Protein AF-A0AAE1XCH8-F1 (afdb_monomer_lite)

Foldseek 3Di:
DPPPDLVVLVVVLVVVCVVVVDDFVRSLVVSLVVDDPVSVVVVVPDDPDPPVGNVSVSVVVVVVSVVVVVLVVLLVQLLVQAQDVVRQLVVSVVVNVVSVVVNPPDAQQSSQVSSLVRDPPPVLNVVCVVPPDRGNVVSVVSSVVVSVVVVD

Radius of gyration: 22.62 Å; chains: 1; bounding box: 48×28×63 Å

Secondary structure (DSSP, 8-state):
---S-HHHHHHHHHHHHHHTT--HHHHHHHHHHTS-HHHHHHHTTS-------HHHHHHHHHHHHHHHHHHHHHHHHHHT--PPTT--HHHHHHHHHHHHHH-TTS-HHHHHHHHHHT---HHHHHHHHHS---SHHHHHHHHHHHHHHHT-

InterPro domains:
  IPR005162 Retrotransposon-derived protein PEG10, N-terminal capsid-like domain [PF03732] (30-120)

Sequence (152 aa):
MVSSDPQKHLSHFENAALLHRYTDGIKCRVFITTFARATQQWFNQLPPVVIESFQEFCSLFLHQFASTRKHEKIELSLFSIRQKEGEPLKEYLQSFNTAALEVPLATQEVKVSIFAQGLLDEDFFKSLAKKPATKFDALLARAAKYINKEGK

Structure (mmCIF, N/CA/C/O backbone):
data_AF-A0AAE1XCH8-F1
#
_entry.id   AF-A0AAE1XCH8-F1
#
loop_
_atom_si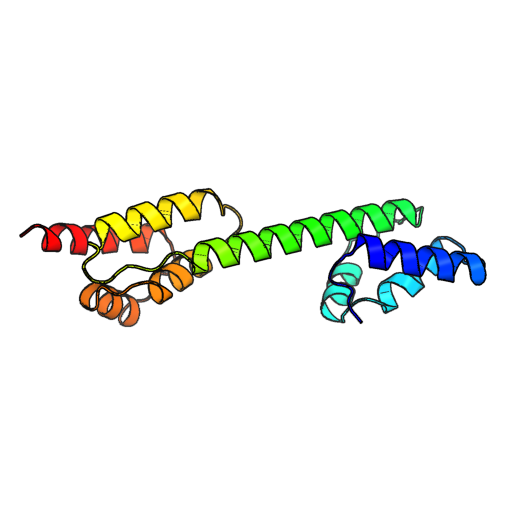te.group_PDB
_atom_site.id
_atom_site.type_symbol
_atom_site.label_atom_id
_atom_site.label_alt_id
_atom_site.label_comp_id
_atom_site.label_asym_id
_atom_site.label_entity_id
_atom_site.label_seq_id
_atom_site.pdbx_PDB_ins_code
_atom_site.Cartn_x
_atom_site.Cartn_y
_atom_site.Cartn_z
_atom_site.occupancy
_atom_site.B_iso_or_equiv
_atom_site.auth_seq_id
_atom_site.auth_comp_id
_atom_site.auth_asym_id
_atom_site.auth_atom_id
_atom_site.pdbx_PDB_model_num
ATOM 1 N N . MET A 1 1 ? 7.308 -16.639 -17.690 1.00 34.12 1 MET A N 1
ATOM 2 C CA . MET A 1 1 ? 8.207 -16.459 -16.532 1.00 34.12 1 MET A CA 1
ATOM 3 C C . MET A 1 1 ? 8.361 -14.968 -16.301 1.00 34.12 1 MET A C 1
ATOM 5 O O . MET A 1 1 ? 9.038 -14.323 -17.082 1.00 34.12 1 MET A O 1
ATOM 9 N N . VAL A 1 2 ? 7.689 -14.403 -15.300 1.00 43.69 2 VAL A N 1
ATOM 10 C CA . VAL A 1 2 ? 8.038 -13.064 -14.809 1.00 43.69 2 VAL A CA 1
ATOM 11 C C . VAL A 1 2 ? 9.016 -13.323 -13.677 1.00 43.69 2 VAL A C 1
ATOM 13 O O . VAL A 1 2 ? 8.614 -13.803 -12.621 1.00 43.69 2 VAL A O 1
ATOM 16 N N . SER A 1 3 ? 10.311 -13.140 -13.930 1.00 47.56 3 SER A N 1
ATOM 17 C CA . SER A 1 3 ? 11.303 -13.202 -12.858 1.00 47.56 3 SER A CA 1
ATOM 18 C C . SER A 1 3 ? 10.914 -12.159 -11.814 1.00 47.56 3 SER A C 1
ATOM 20 O O . SER A 1 3 ? 10.769 -10.982 -12.136 1.00 47.56 3 SER A O 1
ATOM 22 N N . SER A 1 4 ? 10.766 -12.576 -10.558 1.00 63.19 4 SER A N 1
ATOM 23 C CA . SER A 1 4 ? 10.535 -11.703 -9.401 1.00 63.19 4 SER A CA 1
ATOM 24 C C . SER A 1 4 ? 11.707 -10.743 -9.124 1.00 63.19 4 SER A C 1
ATOM 26 O O . SER A 1 4 ? 11.740 -10.101 -8.077 1.00 63.19 4 SER A O 1
ATOM 28 N N . ASP A 1 5 ? 12.664 -10.643 -10.035 1.00 77.12 5 ASP A N 1
ATOM 29 C CA . ASP A 1 5 ? 13.789 -9.732 -10.004 1.00 77.12 5 ASP A CA 1
ATOM 30 C C . ASP A 1 5 ? 13.910 -9.077 -11.396 1.00 77.12 5 ASP A C 1
ATOM 32 O O . ASP A 1 5 ? 14.232 -9.774 -12.372 1.00 77.12 5 ASP A O 1
ATOM 36 N N . PRO A 1 6 ? 13.610 -7.769 -11.506 1.00 79.06 6 PRO A N 1
ATOM 37 C CA . PRO A 1 6 ? 13.628 -7.040 -12.769 1.00 79.06 6 PRO A CA 1
ATOM 38 C C . PRO A 1 6 ? 15.054 -6.890 -13.315 1.00 79.06 6 PRO A C 1
ATOM 40 O O . PRO A 1 6 ? 15.228 -6.819 -14.530 1.00 79.06 6 PRO A O 1
ATOM 43 N N . GLN A 1 7 ? 16.072 -6.931 -12.447 1.00 82.31 7 GLN A N 1
ATOM 44 C CA . GLN A 1 7 ? 17.474 -6.864 -12.841 1.00 82.31 7 GLN A CA 1
ATOM 45 C C . GLN A 1 7 ? 17.898 -8.167 -13.517 1.00 82.31 7 GLN A C 1
ATOM 47 O O . GLN A 1 7 ? 18.485 -8.147 -14.594 1.00 82.31 7 GLN A O 1
ATOM 52 N N . LYS A 1 8 ? 17.515 -9.317 -12.945 1.00 83.81 8 LYS A N 1
ATOM 53 C CA . LYS A 1 8 ? 17.753 -10.625 -13.581 1.00 83.81 8 LYS A CA 1
ATOM 54 C C . LYS A 1 8 ? 17.021 -10.763 -14.909 1.00 83.81 8 LYS A C 1
ATOM 56 O O . LYS A 1 8 ? 17.558 -11.387 -15.822 1.00 83.81 8 LYS A O 1
ATOM 61 N N . HIS A 1 9 ? 15.806 -10.222 -15.015 1.00 84.31 9 HIS A N 1
ATOM 62 C CA . HIS A 1 9 ? 15.054 -10.216 -16.273 1.00 84.31 9 HIS A CA 1
ATOM 63 C C . HIS A 1 9 ? 15.786 -9.407 -17.347 1.00 84.31 9 HIS A C 1
ATOM 65 O O . HIS A 1 9 ? 15.983 -9.894 -18.459 1.00 84.31 9 HIS A O 1
ATOM 71 N N . LEU A 1 10 ? 16.261 -8.214 -16.979 1.00 87.38 10 LEU A N 1
ATOM 72 C CA . LEU A 1 10 ? 17.044 -7.360 -17.862 1.00 87.38 10 LEU A CA 1
ATOM 73 C C . LEU A 1 10 ? 18.339 -8.044 -18.320 1.00 87.38 10 LEU A C 1
ATOM 75 O O . LEU A 1 10 ? 18.571 -8.148 -19.521 1.00 87.38 10 LEU A O 1
ATOM 79 N N . SER A 1 11 ? 19.128 -8.602 -17.399 1.00 87.12 11 SER A N 1
ATOM 80 C CA . SER A 1 11 ? 20.390 -9.270 -17.746 1.00 87.12 11 SER A CA 1
ATOM 81 C C . SER A 1 11 ? 20.197 -10.481 -18.667 1.00 87.12 11 SER A C 1
ATOM 83 O O . SER A 1 11 ? 20.994 -10.701 -19.577 1.00 87.12 11 SER A O 1
ATOM 85 N N . HIS A 1 12 ? 19.130 -11.269 -18.479 1.00 87.00 12 HIS A N 1
ATOM 86 C CA . HIS A 1 12 ? 18.823 -12.372 -19.399 1.00 87.00 12 HIS A CA 1
ATOM 87 C C . HIS A 1 12 ? 18.486 -11.866 -20.799 1.00 87.00 12 HIS A C 1
ATOM 89 O O . HIS A 1 12 ? 18.942 -12.436 -21.793 1.00 87.00 12 HIS A O 1
ATOM 95 N N . PHE A 1 13 ? 17.697 -10.798 -20.882 1.00 89.50 13 PHE A N 1
ATOM 96 C CA . PHE A 1 13 ? 17.338 -10.221 -22.163 1.00 89.50 13 PHE A CA 1
ATOM 97 C C . PHE A 1 13 ? 18.536 -9.598 -22.881 1.00 89.50 13 PHE A C 1
ATOM 99 O O . PHE A 1 13 ? 18.672 -9.788 -24.085 1.00 89.50 13 PHE A O 1
ATOM 106 N N . GLU A 1 14 ? 19.420 -8.896 -22.170 1.00 89.25 14 GLU A N 1
ATOM 107 C CA . GLU A 1 14 ? 20.618 -8.286 -22.756 1.00 89.25 14 GLU A CA 1
ATOM 108 C C . GLU A 1 14 ? 21.531 -9.329 -23.408 1.00 89.25 14 GLU A C 1
ATOM 110 O O . GLU A 1 14 ? 21.987 -9.124 -24.534 1.00 89.25 14 GLU A O 1
ATOM 115 N N . ASN A 1 15 ? 21.712 -10.487 -22.767 1.00 88.12 15 ASN A N 1
ATOM 116 C CA . ASN A 1 15 ? 22.469 -11.601 -23.339 1.00 88.12 15 ASN A CA 1
ATOM 117 C C . ASN A 1 15 ? 21.827 -12.140 -24.630 1.00 88.12 15 ASN A C 1
ATOM 119 O O . ASN A 1 15 ? 22.521 -12.375 -25.621 1.00 88.12 15 ASN A O 1
ATOM 123 N N . ALA A 1 16 ? 20.500 -12.298 -24.650 1.00 88.44 16 ALA A N 1
ATOM 124 C CA . ALA A 1 16 ? 19.777 -12.737 -25.844 1.00 88.44 16 ALA A CA 1
ATOM 125 C C . ALA A 1 16 ? 19.839 -11.685 -26.967 1.00 88.44 16 ALA A C 1
ATOM 127 O O . ALA A 1 16 ? 20.101 -12.009 -28.126 1.00 88.44 16 ALA A O 1
ATOM 128 N N . ALA A 1 17 ? 19.653 -10.410 -26.629 1.00 90.00 17 ALA A N 1
ATOM 129 C CA . ALA A 1 17 ? 19.723 -9.301 -27.571 1.00 90.00 17 ALA A CA 1
ATOM 130 C C . ALA A 1 17 ? 21.116 -9.155 -28.197 1.00 90.00 17 ALA A C 1
ATOM 132 O O . ALA A 1 17 ? 21.218 -8.844 -29.386 1.00 90.00 17 ALA A O 1
ATOM 133 N N . LEU A 1 18 ? 22.178 -9.408 -27.423 1.00 89.88 18 LEU A N 1
ATOM 134 C CA . LEU A 1 18 ? 23.554 -9.424 -27.912 1.00 89.88 18 LEU A CA 1
ATOM 135 C C . LEU A 1 18 ? 23.775 -10.553 -28.927 1.00 89.88 18 LEU A C 1
ATOM 137 O O . LEU A 1 18 ? 24.320 -10.305 -30.003 1.00 89.88 18 LEU A O 1
ATOM 141 N N . LEU A 1 19 ? 23.300 -11.766 -28.623 1.00 90.62 19 LEU A N 1
ATOM 142 C CA . LEU A 1 19 ? 23.408 -12.926 -29.515 1.00 90.62 19 LEU A CA 1
ATOM 143 C C . LEU A 1 19 ? 22.727 -12.673 -30.869 1.00 90.62 19 LEU A C 1
ATOM 145 O O . LEU A 1 19 ? 23.277 -13.009 -31.917 1.00 90.62 19 LEU A O 1
ATOM 149 N N . HIS A 1 20 ? 21.556 -12.036 -30.848 1.00 88.38 20 HIS A N 1
ATOM 150 C CA . HIS A 1 20 ? 20.791 -11.701 -32.050 1.00 88.38 20 HIS A CA 1
ATOM 151 C C . HIS A 1 20 ? 21.169 -10.350 -32.685 1.00 88.38 20 HIS A C 1
ATOM 153 O O . HIS A 1 20 ? 20.589 -9.980 -33.706 1.00 88.38 20 HIS A O 1
ATOM 159 N N . ARG A 1 21 ? 22.143 -9.622 -32.116 1.00 89.75 21 ARG A N 1
ATOM 160 C CA . ARG A 1 21 ? 22.639 -8.317 -32.599 1.00 89.75 21 ARG A CA 1
ATOM 161 C C . ARG A 1 21 ? 21.533 -7.273 -32.797 1.00 89.75 21 ARG A C 1
ATOM 163 O O . ARG A 1 21 ? 21.514 -6.550 -33.793 1.00 89.75 21 ARG A O 1
ATOM 170 N N . TYR A 1 22 ? 20.600 -7.192 -31.853 1.00 89.38 22 TYR A N 1
ATOM 171 C CA . TYR A 1 22 ? 19.507 -6.224 -31.928 1.00 89.38 22 TYR A CA 1
ATOM 172 C C . TYR A 1 22 ? 20.007 -4.781 -31.821 1.00 89.38 22 TYR A C 1
ATOM 174 O O . TYR A 1 22 ? 20.827 -4.454 -30.962 1.00 89.38 22 TYR A O 1
ATOM 182 N N . THR A 1 23 ? 19.452 -3.902 -32.657 1.00 87.50 23 THR A N 1
ATOM 183 C CA . THR A 1 23 ? 19.554 -2.452 -32.464 1.00 87.50 23 THR A CA 1
ATOM 184 C C . THR A 1 23 ? 18.687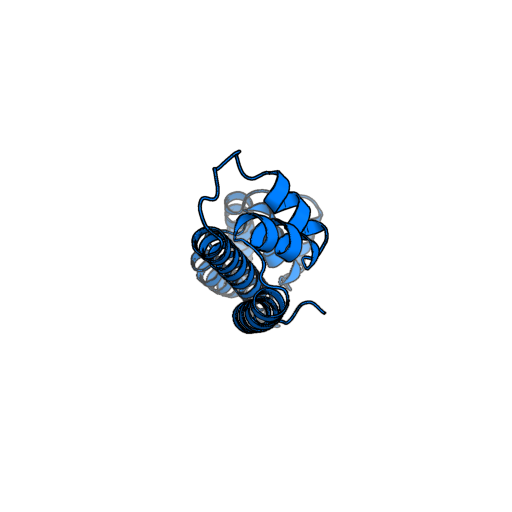 -2.028 -31.284 1.00 87.50 23 THR A C 1
ATOM 186 O O . THR A 1 23 ? 17.741 -2.728 -30.919 1.00 87.50 23 THR A O 1
ATOM 189 N N . ASP A 1 24 ? 18.961 -0.870 -30.694 1.00 83.56 24 ASP A N 1
ATOM 190 C CA . ASP A 1 24 ? 18.225 -0.401 -29.515 1.00 83.56 24 ASP A CA 1
ATOM 191 C C . ASP A 1 24 ? 16.711 -0.284 -29.753 1.00 83.56 24 ASP A C 1
ATOM 193 O O . ASP A 1 24 ? 15.920 -0.727 -28.922 1.00 83.56 24 ASP A O 1
ATOM 197 N N . GLY A 1 25 ? 16.291 0.164 -30.941 1.00 81.38 25 GLY A N 1
ATOM 198 C CA . GLY A 1 25 ? 14.873 0.183 -31.313 1.00 81.38 25 GLY A CA 1
ATOM 199 C C . GLY A 1 25 ? 14.227 -1.211 -31.357 1.00 81.38 25 GLY A C 1
ATOM 200 O O . GLY A 1 25 ? 13.067 -1.370 -30.968 1.00 81.38 25 GLY A O 1
ATOM 201 N N . ILE A 1 26 ? 14.969 -2.238 -31.789 1.00 84.00 26 ILE A N 1
ATOM 202 C CA . ILE A 1 26 ? 14.501 -3.633 -31.769 1.00 84.00 26 ILE A CA 1
ATOM 203 C C . ILE A 1 26 ? 14.470 -4.153 -30.329 1.00 84.00 26 ILE A C 1
ATOM 205 O O . ILE A 1 26 ? 13.484 -4.778 -29.938 1.00 84.00 26 ILE A O 1
ATOM 209 N N . LYS A 1 27 ? 15.493 -3.852 -29.518 1.00 87.19 27 LYS A N 1
ATOM 210 C CA . LYS A 1 27 ? 15.540 -4.244 -28.103 1.00 87.19 27 LYS A CA 1
ATOM 211 C C . LYS A 1 27 ? 14.315 -3.740 -27.343 1.00 87.19 27 LYS A C 1
ATOM 213 O O . LYS A 1 27 ? 13.651 -4.549 -26.705 1.00 87.19 27 LYS A O 1
ATOM 218 N N . CYS A 1 28 ? 13.954 -2.461 -27.478 1.00 83.69 28 CYS A N 1
ATOM 219 C CA . CYS A 1 28 ? 12.764 -1.902 -26.829 1.00 83.69 28 CYS A CA 1
ATOM 220 C C . CYS A 1 28 ? 11.492 -2.667 -27.229 1.00 83.69 28 CYS A C 1
ATOM 222 O O . CYS A 1 28 ? 10.754 -3.142 -26.367 1.00 83.69 28 CYS A O 1
ATOM 224 N N . ARG A 1 29 ? 11.265 -2.862 -28.538 1.00 81.31 29 ARG A N 1
ATOM 225 C CA . ARG A 1 29 ? 10.075 -3.562 -29.055 1.00 81.31 29 ARG A CA 1
ATOM 226 C C . ARG A 1 29 ? 9.979 -4.998 -28.553 1.00 81.31 29 ARG A C 1
ATOM 228 O O . ARG A 1 29 ? 8.916 -5.404 -28.093 1.00 81.31 29 ARG A O 1
ATOM 235 N N . VAL A 1 30 ? 11.071 -5.759 -28.624 1.00 85.69 30 VAL A N 1
ATOM 236 C CA . VAL A 1 30 ? 11.083 -7.164 -28.195 1.00 85.69 30 VAL A CA 1
ATOM 237 C C . VAL A 1 30 ? 10.972 -7.262 -26.674 1.00 85.69 30 VAL A C 1
ATOM 239 O O . VAL A 1 30 ? 10.226 -8.107 -26.186 1.00 85.69 30 VAL A O 1
ATOM 242 N N . PHE A 1 31 ? 11.614 -6.378 -25.907 1.00 84.19 31 PHE A N 1
ATOM 243 C CA . PHE A 1 31 ? 11.531 -6.412 -24.445 1.00 84.19 31 PHE A CA 1
ATOM 244 C C . PHE A 1 31 ? 10.099 -6.226 -23.944 1.00 84.19 31 PHE A C 1
ATOM 246 O O . PHE A 1 31 ? 9.659 -6.977 -23.077 1.00 84.19 31 PHE A O 1
ATOM 253 N N . ILE A 1 32 ? 9.327 -5.314 -24.543 1.00 81.00 32 ILE A N 1
ATOM 254 C CA . ILE A 1 32 ? 7.912 -5.104 -24.190 1.00 81.00 32 ILE A CA 1
ATOM 255 C C . ILE A 1 32 ? 7.095 -6.394 -24.351 1.00 81.00 32 ILE A C 1
ATOM 257 O O . ILE A 1 32 ? 6.217 -6.686 -23.536 1.00 81.00 32 ILE A O 1
ATOM 261 N N . THR A 1 33 ? 7.3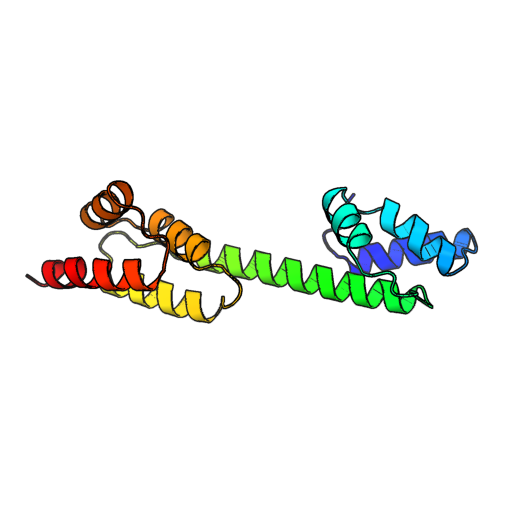98 -7.219 -25.361 1.00 82.00 33 THR A N 1
ATOM 262 C CA . THR A 1 33 ? 6.682 -8.492 -25.571 1.00 82.00 33 THR A CA 1
ATOM 263 C C . THR A 1 33 ? 6.905 -9.498 -24.443 1.00 82.00 33 THR A C 1
ATOM 265 O O . THR A 1 33 ? 6.068 -10.374 -24.238 1.00 82.00 33 THR A O 1
ATOM 268 N N . THR A 1 34 ? 7.986 -9.350 -23.671 1.00 81.69 34 THR A N 1
ATOM 269 C CA . THR A 1 34 ? 8.286 -10.221 -22.525 1.00 81.69 34 THR A CA 1
ATOM 270 C C . THR A 1 34 ? 7.448 -9.892 -21.287 1.00 81.69 34 THR A C 1
ATOM 272 O O . THR A 1 34 ? 7.398 -10.681 -20.343 1.00 81.69 34 THR A O 1
ATOM 275 N N . PHE A 1 35 ? 6.779 -8.737 -21.277 1.00 77.31 35 PHE A N 1
ATOM 276 C CA . PHE A 1 35 ? 5.973 -8.289 -20.153 1.00 77.31 35 PHE A CA 1
ATOM 277 C C . PHE A 1 35 ? 4.595 -8.953 -20.091 1.00 77.31 35 PHE A C 1
ATOM 279 O O . PHE A 1 35 ? 4.011 -9.347 -21.100 1.00 77.31 35 PHE A O 1
ATOM 286 N N . ALA A 1 36 ? 4.024 -9.000 -18.884 1.00 75.19 36 ALA A N 1
ATOM 287 C CA . ALA A 1 36 ? 2.615 -9.326 -18.708 1.00 75.19 36 ALA A CA 1
ATOM 288 C C . ALA A 1 36 ? 1.724 -8.268 -19.386 1.00 75.19 36 ALA A C 1
ATOM 290 O O . ALA A 1 36 ? 2.072 -7.088 -19.455 1.00 75.19 36 ALA A O 1
ATOM 291 N N . ARG A 1 37 ? 0.536 -8.679 -19.841 1.00 72.75 37 ARG A N 1
ATOM 292 C CA . ARG A 1 37 ? -0.391 -7.838 -20.621 1.00 72.75 37 ARG A CA 1
ATOM 293 C C . ARG A 1 37 ? -0.720 -6.492 -19.952 1.00 72.75 37 ARG A C 1
ATOM 295 O O . ARG A 1 37 ? -0.818 -5.485 -20.643 1.00 72.75 37 ARG A O 1
ATOM 302 N N . ALA A 1 38 ? -0.836 -6.455 -18.623 1.00 63.00 38 ALA A N 1
ATOM 303 C CA . ALA A 1 38 ? -1.085 -5.219 -17.871 1.00 63.00 38 ALA A CA 1
ATOM 304 C C . ALA A 1 38 ? 0.088 -4.220 -17.957 1.00 63.00 38 ALA A C 1
ATOM 306 O O . ALA A 1 38 ? -0.112 -3.023 -18.134 1.00 63.00 38 ALA A O 1
ATOM 307 N N . THR A 1 39 ? 1.327 -4.707 -17.907 1.00 70.25 39 THR A N 1
ATOM 308 C CA . THR A 1 39 ? 2.535 -3.879 -18.042 1.00 70.25 39 THR A CA 1
ATOM 309 C C . THR A 1 39 ? 2.726 -3.391 -19.483 1.00 70.25 39 THR A C 1
ATOM 311 O O . THR A 1 39 ? 3.195 -2.277 -19.699 1.00 70.25 39 THR A O 1
ATOM 314 N N . GLN A 1 40 ? 2.298 -4.177 -20.479 1.00 74.88 40 GLN A N 1
ATOM 315 C CA . GLN A 1 40 ? 2.258 -3.736 -21.880 1.00 74.88 40 GLN A CA 1
ATOM 316 C C . GLN A 1 40 ? 1.268 -2.580 -22.093 1.00 74.88 40 GLN A C 1
ATOM 318 O O . GLN A 1 40 ? 1.565 -1.647 -22.833 1.00 74.88 40 GLN A O 1
ATOM 323 N N . GLN A 1 41 ? 0.105 -2.612 -21.430 1.00 73.12 41 GLN A N 1
ATOM 324 C CA . GLN A 1 41 ? -0.884 -1.530 -21.504 1.00 73.12 41 GLN A CA 1
ATOM 325 C C . GLN A 1 41 ? -0.351 -0.216 -20.932 1.00 73.12 41 GLN A C 1
ATOM 327 O O . GLN A 1 41 ? -0.543 0.818 -21.563 1.00 73.12 41 GLN A O 1
ATOM 332 N N . TRP A 1 42 ? 0.352 -0.256 -19.795 1.00 72.56 42 TRP A N 1
ATOM 333 C CA . TRP A 1 42 ? 1.041 0.922 -19.253 1.00 72.56 42 TRP A CA 1
ATOM 334 C C . TRP A 1 42 ? 2.048 1.495 -20.253 1.00 72.56 42 TRP A C 1
ATOM 336 O O . TRP A 1 42 ? 2.070 2.700 -20.482 1.00 72.56 42 TRP A O 1
ATOM 346 N N . PHE A 1 43 ? 2.837 0.634 -20.900 1.00 69.81 43 PHE A N 1
ATOM 347 C CA . PHE A 1 43 ? 3.816 1.089 -21.882 1.00 69.81 43 PHE A CA 1
ATOM 348 C C . PHE A 1 43 ? 3.154 1.819 -23.062 1.00 69.81 43 PHE A C 1
ATOM 350 O O . PHE A 1 43 ? 3.619 2.875 -23.477 1.00 69.81 43 PHE A O 1
ATOM 357 N N . ASN A 1 44 ? 2.023 1.309 -23.554 1.00 70.50 44 ASN A N 1
ATOM 358 C CA . ASN A 1 44 ? 1.258 1.946 -24.631 1.00 70.50 44 ASN A CA 1
ATOM 359 C C . ASN A 1 44 ? 0.595 3.279 -24.222 1.00 70.50 44 ASN A C 1
ATOM 361 O O . ASN A 1 44 ? 0.087 3.984 -25.090 1.00 70.50 44 ASN A O 1
ATOM 365 N N . GLN A 1 45 ? 0.556 3.603 -22.925 1.00 69.50 45 GLN A N 1
ATOM 366 C CA . GLN A 1 45 ? 0.035 4.865 -22.384 1.00 69.50 45 GLN A CA 1
ATOM 367 C C . GLN A 1 45 ? 1.129 5.903 -22.126 1.00 69.50 45 GLN A C 1
ATOM 369 O O . GLN A 1 45 ? 0.807 7.050 -21.806 1.00 69.50 45 GLN A O 1
ATOM 374 N N . LEU A 1 46 ? 2.408 5.529 -22.244 1.00 66.00 46 LEU A N 1
ATOM 375 C CA . LEU A 1 46 ? 3.478 6.513 -22.202 1.00 66.00 46 LEU A CA 1
ATOM 376 C C . LEU A 1 46 ? 3.265 7.511 -23.349 1.00 66.00 46 LEU A C 1
ATOM 378 O O . LEU A 1 46 ? 2.825 7.111 -24.434 1.00 66.00 46 LEU A O 1
ATOM 382 N N . PRO A 1 47 ? 3.561 8.808 -23.138 1.00 58.97 47 PRO A N 1
ATOM 383 C CA . PRO A 1 47 ? 3.576 9.761 -24.236 1.00 58.97 47 PRO A CA 1
ATOM 384 C C . PRO A 1 47 ? 4.474 9.221 -25.359 1.00 58.97 47 PRO A C 1
ATOM 386 O O . PRO A 1 47 ? 5.319 8.362 -25.089 1.00 58.97 47 PRO A O 1
ATOM 389 N N . PRO A 1 48 ? 4.365 9.734 -26.595 1.00 59.75 48 PRO A N 1
ATOM 390 C CA . PRO A 1 48 ? 5.371 9.510 -27.624 1.00 59.75 48 PRO A CA 1
ATOM 391 C C . PRO A 1 48 ? 6.689 10.186 -27.199 1.00 59.75 48 PRO A C 1
ATOM 393 O O . PRO A 1 48 ? 7.113 11.198 -27.743 1.00 59.75 48 PRO A O 1
ATOM 396 N N . VAL A 1 49 ? 7.315 9.659 -26.152 1.00 55.16 49 VAL A N 1
ATOM 397 C CA . VAL A 1 49 ? 8.687 9.919 -25.777 1.00 55.16 49 VAL A CA 1
ATOM 398 C C . VAL A 1 49 ? 9.484 9.128 -26.789 1.00 55.16 49 VAL A C 1
ATOM 400 O O . VAL A 1 49 ? 9.335 7.909 -26.914 1.00 55.16 49 VAL A O 1
ATOM 403 N N . VAL A 1 50 ? 10.284 9.844 -27.566 1.00 59.22 50 VAL A N 1
ATOM 404 C CA . VAL A 1 50 ? 11.325 9.224 -28.367 1.00 59.22 50 VAL A CA 1
ATOM 405 C C . VAL A 1 50 ? 12.277 8.602 -27.358 1.00 59.22 50 VAL A C 1
ATOM 407 O O . VAL A 1 50 ? 13.078 9.290 -26.749 1.00 59.22 50 VAL A O 1
ATOM 410 N N . ILE A 1 51 ? 12.111 7.312 -27.095 1.00 64.19 51 ILE A N 1
ATOM 411 C CA . ILE A 1 51 ? 13.094 6.543 -26.347 1.00 64.19 51 ILE A CA 1
ATOM 412 C C . ILE A 1 51 ? 14.288 6.422 -27.287 1.00 64.19 51 ILE A C 1
ATOM 414 O O . ILE A 1 51 ? 14.241 5.671 -28.265 1.00 64.19 51 ILE A O 1
ATOM 418 N N . GLU A 1 52 ? 15.322 7.214 -27.025 1.00 68.81 52 GLU A N 1
ATOM 419 C CA . GLU A 1 52 ? 16.475 7.337 -27.920 1.00 68.81 52 GLU A CA 1
ATOM 420 C C . GLU A 1 52 ? 17.444 6.159 -27.761 1.00 68.81 52 GLU A C 1
ATOM 422 O O . GLU A 1 52 ? 18.228 5.864 -28.664 1.00 68.81 52 GLU A O 1
ATOM 427 N N . SER A 1 53 ? 17.362 5.440 -26.635 1.00 83.19 53 SER A N 1
ATOM 428 C CA . SER A 1 53 ? 18.213 4.287 -26.340 1.00 83.19 53 SER A CA 1
ATOM 429 C C . SER A 1 53 ? 17.500 3.207 -25.530 1.00 83.19 53 SER A C 1
ATOM 431 O O . SER A 1 53 ? 16.565 3.461 -24.767 1.00 83.19 53 SER A O 1
ATOM 433 N N . PHE A 1 54 ? 18.003 1.977 -25.635 1.00 83.31 54 PHE A N 1
ATOM 434 C CA . PHE A 1 54 ? 17.527 0.879 -24.796 1.00 83.31 54 PHE A CA 1
ATOM 435 C C . PHE A 1 54 ? 17.836 1.124 -23.309 1.00 83.31 54 PHE A C 1
ATOM 437 O O . PHE A 1 54 ? 17.076 0.712 -22.437 1.00 83.31 54 PHE A O 1
ATOM 444 N N . GLN A 1 55 ? 18.912 1.851 -23.005 1.00 85.31 55 GLN A N 1
ATOM 445 C CA . GLN A 1 55 ? 19.302 2.176 -21.635 1.00 85.31 55 GLN A CA 1
ATOM 446 C C . GLN A 1 55 ? 18.286 3.088 -20.932 1.00 85.31 55 GLN A C 1
ATOM 448 O O . GLN A 1 55 ? 17.930 2.841 -19.777 1.00 85.31 55 GLN A O 1
ATOM 453 N N . GLU A 1 56 ? 17.788 4.115 -21.622 1.00 82.62 56 GLU A N 1
ATOM 454 C CA . GLU A 1 56 ? 16.743 5.001 -21.098 1.00 82.62 56 GLU A CA 1
ATOM 455 C C . GLU A 1 56 ? 15.455 4.220 -20.804 1.00 82.62 56 GLU A C 1
ATOM 457 O O . GLU A 1 56 ? 14.859 4.345 -19.731 1.00 82.62 56 GLU A O 1
ATOM 462 N N . PHE A 1 57 ? 15.087 3.320 -21.715 1.00 82.81 57 PHE A N 1
ATOM 463 C CA . PHE A 1 57 ? 13.960 2.413 -21.538 1.00 82.81 57 PHE A CA 1
ATOM 464 C C . PHE A 1 57 ? 14.117 1.508 -20.304 1.00 82.81 57 PHE A C 1
ATOM 466 O O . PHE A 1 57 ? 13.180 1.368 -19.514 1.00 82.81 57 PHE A O 1
ATOM 473 N N . CYS A 1 58 ? 15.300 0.927 -20.091 1.00 84.50 58 CYS A N 1
ATOM 474 C CA . CYS A 1 58 ? 15.578 0.099 -18.917 1.00 84.50 58 CYS A CA 1
ATOM 475 C C . CYS A 1 58 ? 15.464 0.891 -17.612 1.00 84.50 58 CYS A C 1
ATOM 477 O O . CYS A 1 58 ? 14.928 0.376 -16.632 1.00 84.50 58 CYS A O 1
ATOM 479 N N . SER A 1 59 ? 15.912 2.148 -17.602 1.00 84.31 59 SER A N 1
ATOM 480 C CA . SER A 1 59 ? 15.784 3.036 -16.442 1.00 84.31 59 SER A CA 1
ATOM 481 C C . SER A 1 59 ? 14.316 3.277 -16.070 1.00 84.31 59 SER A C 1
ATOM 483 O O . SER A 1 59 ? 13.930 3.084 -14.915 1.00 84.31 59 SER A O 1
ATOM 485 N N . LEU A 1 60 ? 13.466 3.595 -17.055 1.00 82.50 60 LEU A N 1
ATOM 486 C CA . LEU A 1 60 ? 12.022 3.770 -16.851 1.00 82.50 60 LEU A CA 1
ATOM 487 C C . LEU A 1 60 ? 11.355 2.488 -16.337 1.00 82.50 60 LEU A C 1
ATOM 489 O O . LEU A 1 60 ? 10.553 2.535 -15.402 1.00 82.50 60 LEU A O 1
ATOM 493 N N . PHE A 1 61 ? 11.714 1.337 -16.910 1.00 81.44 61 PHE A N 1
ATOM 494 C CA . PHE A 1 61 ? 11.220 0.035 -16.468 1.00 81.44 61 PHE A CA 1
ATOM 495 C C . PHE A 1 61 ? 11.591 -0.257 -15.007 1.00 81.44 61 PHE A C 1
ATOM 497 O O . PHE A 1 61 ? 10.720 -0.614 -14.211 1.00 81.44 61 PHE A O 1
ATOM 504 N N . LEU A 1 62 ? 12.862 -0.081 -14.637 1.00 83.12 62 LEU A N 1
ATOM 505 C CA . LEU A 1 62 ? 13.339 -0.329 -13.277 1.00 83.12 62 LEU A CA 1
ATOM 506 C C . LEU A 1 62 ? 12.703 0.633 -12.274 1.00 83.12 62 LEU A C 1
ATOM 508 O O . LEU A 1 62 ? 12.276 0.196 -11.206 1.00 83.12 62 LEU A O 1
ATOM 512 N N . HIS A 1 63 ? 12.577 1.913 -12.629 1.00 81.69 63 HIS A N 1
ATOM 513 C CA . HIS A 1 63 ? 11.906 2.908 -11.799 1.00 81.69 63 HIS A CA 1
ATOM 514 C C . HIS A 1 63 ? 10.436 2.541 -11.549 1.00 81.69 63 HIS A C 1
ATOM 516 O O . HIS A 1 63 ? 9.970 2.551 -10.405 1.00 81.69 63 HIS A O 1
ATOM 522 N N . GLN A 1 64 ? 9.706 2.169 -12.604 1.00 76.38 64 GLN A N 1
ATOM 523 C CA . GLN A 1 64 ? 8.309 1.762 -12.494 1.00 76.38 64 GLN A CA 1
ATOM 524 C C . GLN A 1 64 ? 8.161 0.498 -11.642 1.00 76.38 64 GLN A C 1
ATOM 526 O O . GLN A 1 64 ? 7.341 0.463 -10.727 1.00 76.38 64 GLN A O 1
ATOM 531 N N . PHE A 1 65 ? 8.979 -0.526 -11.891 1.00 75.31 65 PHE A N 1
ATOM 532 C CA . PHE A 1 65 ? 8.918 -1.779 -11.143 1.00 75.31 65 PHE A CA 1
ATOM 533 C C . PHE A 1 65 ? 9.282 -1.589 -9.665 1.00 75.31 65 PHE A C 1
ATOM 535 O O . PHE A 1 65 ? 8.612 -2.137 -8.789 1.00 75.31 65 PHE A O 1
ATOM 542 N N . ALA A 1 66 ? 10.309 -0.784 -9.371 1.00 73.75 66 ALA A N 1
ATOM 543 C CA . ALA A 1 66 ? 10.682 -0.420 -8.007 1.00 73.75 66 ALA A CA 1
ATOM 544 C C . ALA A 1 66 ? 9.542 0.321 -7.296 1.00 73.75 66 ALA A C 1
ATOM 546 O O . ALA A 1 66 ? 9.248 0.030 -6.135 1.00 73.75 66 ALA A O 1
ATOM 547 N N . SER A 1 67 ? 8.860 1.221 -8.006 1.00 69.00 67 SER A N 1
ATOM 548 C CA . SER A 1 67 ? 7.694 1.935 -7.488 1.00 69.00 67 SER A CA 1
ATOM 549 C C . SER A 1 67 ? 6.555 0.961 -7.185 1.00 69.00 67 SER A C 1
ATOM 551 O O . SER A 1 67 ? 6.090 0.921 -6.051 1.00 69.00 67 SER A O 1
ATOM 553 N N . THR A 1 68 ? 6.160 0.097 -8.126 1.00 69.50 68 THR A N 1
ATOM 554 C CA . THR A 1 68 ? 5.102 -0.910 -7.916 1.00 69.50 68 THR A CA 1
ATOM 555 C C . THR A 1 68 ? 5.417 -1.858 -6.756 1.00 69.50 68 THR A C 1
ATOM 557 O O . THR A 1 68 ? 4.563 -2.073 -5.903 1.00 69.50 68 THR A O 1
ATOM 560 N N . ARG A 1 69 ? 6.654 -2.361 -6.655 1.00 68.12 69 ARG A N 1
ATOM 561 C CA . ARG A 1 69 ? 7.125 -3.175 -5.517 1.00 68.12 69 ARG A CA 1
ATOM 562 C C . ARG A 1 69 ? 7.015 -2.441 -4.190 1.00 68.12 69 ARG A C 1
ATOM 564 O O . ARG A 1 69 ? 6.634 -3.030 -3.182 1.00 68.12 69 ARG A O 1
ATOM 571 N N . LYS A 1 70 ? 7.392 -1.161 -4.183 1.00 66.88 70 LYS A N 1
ATOM 572 C CA . LYS A 1 70 ? 7.282 -0.304 -3.008 1.00 66.88 70 LYS A CA 1
ATOM 573 C C . LYS A 1 70 ? 5.814 -0.145 -2.615 1.00 66.88 70 LYS A C 1
ATOM 575 O O . LYS A 1 70 ? 5.504 -0.370 -1.455 1.00 66.88 70 LYS A O 1
ATOM 580 N N . HIS A 1 71 ? 4.920 0.150 -3.558 1.00 64.81 71 HIS A N 1
ATOM 581 C CA . HIS A 1 71 ? 3.476 0.210 -3.308 1.00 64.81 71 HIS A CA 1
ATOM 582 C C . HIS A 1 71 ? 2.930 -1.105 -2.739 1.00 64.81 71 HIS A C 1
ATOM 584 O O . HIS A 1 71 ? 2.292 -1.083 -1.695 1.00 64.81 71 HIS A O 1
ATOM 590 N N . GLU A 1 72 ? 3.244 -2.243 -3.359 1.00 67.62 72 GLU A N 1
ATOM 591 C CA . GLU A 1 72 ? 2.790 -3.567 -2.916 1.00 67.62 72 GLU A CA 1
ATOM 592 C C . GLU A 1 72 ? 3.269 -3.886 -1.493 1.00 67.62 72 GLU A C 1
ATOM 594 O O . GLU A 1 72 ? 2.474 -4.251 -0.629 1.00 67.62 72 GLU A O 1
ATOM 599 N N . LYS A 1 73 ? 4.561 -3.682 -1.204 1.00 68.19 73 LYS A N 1
ATOM 600 C CA . LYS A 1 73 ? 5.122 -3.907 0.136 1.00 68.19 73 LYS A CA 1
ATOM 601 C C . LYS A 1 73 ? 4.452 -3.023 1.192 1.00 68.19 73 LYS A C 1
ATOM 603 O O . LYS A 1 73 ? 4.235 -3.469 2.315 1.00 68.19 73 LYS A O 1
ATOM 608 N N . ILE A 1 74 ? 4.150 -1.783 0.823 1.00 67.69 74 ILE A N 1
ATOM 609 C CA . ILE A 1 74 ? 3.532 -0.791 1.696 1.00 67.69 74 ILE A CA 1
ATOM 610 C C . ILE A 1 74 ? 2.039 -1.109 1.936 1.00 67.69 74 ILE A C 1
ATOM 612 O O . ILE A 1 74 ? 1.542 -0.964 3.053 1.00 67.69 74 ILE A O 1
ATOM 616 N N . GLU A 1 75 ? 1.307 -1.581 0.926 1.00 66.06 75 GLU A N 1
ATOM 617 C CA . GLU A 1 75 ? -0.067 -2.053 1.119 1.00 66.06 75 GLU A CA 1
ATOM 618 C C . GLU A 1 75 ? -0.088 -3.279 2.034 1.00 66.06 75 GLU A C 1
ATOM 620 O O . GLU A 1 75 ? -0.821 -3.289 3.025 1.00 66.06 75 GLU A O 1
ATOM 625 N N . LEU A 1 76 ? 0.786 -4.262 1.790 1.00 75.69 76 LEU A N 1
ATOM 626 C CA . LEU A 1 76 ? 0.923 -5.451 2.638 1.00 75.69 76 LEU A CA 1
ATOM 627 C C . LEU A 1 76 ? 1.247 -5.104 4.102 1.00 75.69 76 LEU A C 1
ATOM 629 O O . LEU A 1 76 ? 0.746 -5.779 5.002 1.00 75.69 76 LEU A O 1
ATOM 633 N N . SER A 1 77 ? 2.022 -4.042 4.366 1.00 78.69 77 SER A N 1
ATOM 634 C CA . SER A 1 77 ? 2.287 -3.590 5.739 1.00 78.69 77 SER A CA 1
ATOM 635 C C . SER A 1 77 ? 1.085 -2.935 6.421 1.00 78.69 77 SER A C 1
ATOM 637 O O . SER A 1 77 ? 0.989 -2.998 7.639 1.00 78.69 77 SER A O 1
ATOM 639 N N . LEU A 1 78 ? 0.142 -2.338 5.683 1.00 85.12 78 LEU A N 1
ATOM 640 C CA . LEU A 1 78 ? -1.124 -1.889 6.278 1.00 85.12 78 LEU A CA 1
ATOM 641 C C . LEU A 1 78 ? -2.066 -3.060 6.562 1.00 85.12 78 LEU A C 1
ATOM 643 O O . LEU A 1 78 ? -2.754 -3.063 7.581 1.00 85.12 78 LEU A O 1
ATOM 647 N N . PHE A 1 79 ? -2.084 -4.071 5.688 1.00 85.56 79 PHE A N 1
ATOM 648 C CA . PHE A 1 79 ? -2.886 -5.280 5.892 1.00 85.56 79 PHE A CA 1
ATOM 649 C C . PHE A 1 79 ? -2.449 -6.101 7.110 1.00 85.56 79 PHE A C 1
ATOM 651 O O . PHE A 1 79 ? -3.262 -6.851 7.646 1.00 85.56 79 PHE A O 1
ATOM 658 N N . SER A 1 80 ? -1.204 -5.973 7.574 1.00 88.50 80 SER A N 1
ATOM 659 C CA . SER A 1 80 ? -0.758 -6.659 8.791 1.00 88.50 80 SER A CA 1
ATOM 660 C C . SER A 1 80 ? -1.265 -6.000 10.078 1.00 88.50 80 SER A C 1
ATOM 662 O O . SER A 1 80 ? -1.210 -6.627 11.136 1.00 88.50 80 SER A O 1
ATOM 664 N N . ILE A 1 81 ? -1.802 -4.776 10.008 1.00 93.06 81 ILE A N 1
ATOM 665 C CA . ILE A 1 81 ? -2.364 -4.085 11.169 1.00 93.06 81 ILE A CA 1
ATOM 666 C C . ILE A 1 81 ? -3.783 -4.605 11.425 1.00 93.06 81 ILE A C 1
ATOM 668 O O . ILE A 1 81 ? -4.733 -4.341 10.676 1.00 93.06 81 ILE A O 1
ATOM 672 N N . ARG A 1 82 ? -3.915 -5.378 12.501 1.00 94.56 82 ARG A N 1
ATOM 673 C CA . ARG A 1 82 ? -5.155 -6.002 12.967 1.00 94.56 82 ARG A CA 1
ATOM 674 C C . ARG A 1 82 ? -5.377 -5.637 14.425 1.00 94.56 82 ARG A C 1
ATOM 676 O O . ARG A 1 82 ? -4.422 -5.675 15.197 1.00 94.56 82 ARG A O 1
ATOM 683 N N . GLN A 1 83 ? -6.616 -5.303 14.765 1.00 96.38 83 GLN A N 1
ATOM 684 C CA . GLN A 1 83 ? -7.034 -5.146 16.145 1.00 96.38 83 GLN A CA 1
ATOM 685 C C . GLN A 1 83 ? -6.878 -6.501 16.829 1.00 96.38 83 GLN A C 1
ATOM 687 O O . GLN A 1 83 ? -7.308 -7.524 16.291 1.00 96.38 83 GLN A O 1
ATOM 692 N N . LYS A 1 84 ? -6.218 -6.526 17.979 1.00 95.00 84 LYS A N 1
ATOM 693 C CA . LYS A 1 84 ? -6.040 -7.738 18.779 1.00 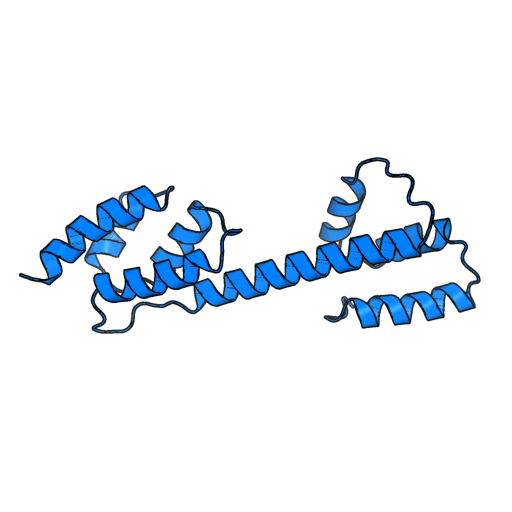95.00 84 LYS A CA 1
ATOM 694 C C . LYS A 1 84 ? -7.247 -7.945 19.685 1.00 95.00 84 LYS A C 1
ATOM 696 O O . LYS A 1 84 ? -7.981 -7.013 20.006 1.00 95.00 84 LYS A O 1
ATOM 701 N N . GLU A 1 85 ? -7.448 -9.181 20.120 1.00 92.62 85 GLU A N 1
ATOM 702 C CA . GLU A 1 85 ? -8.489 -9.487 21.096 1.00 92.62 85 GLU A CA 1
ATOM 703 C C . GLU A 1 85 ? -8.233 -8.718 22.402 1.00 92.62 85 GLU A C 1
ATOM 705 O O . GLU A 1 85 ? -7.126 -8.740 22.941 1.00 92.62 85 GLU A O 1
ATOM 710 N N . GLY A 1 86 ? -9.245 -7.984 22.870 1.00 91.06 86 GLY A N 1
ATOM 711 C CA . GLY A 1 86 ? -9.141 -7.111 24.042 1.00 91.06 86 GLY A CA 1
ATOM 712 C C . GLY A 1 86 ? -8.387 -5.792 23.820 1.00 91.06 86 GLY A C 1
ATOM 713 O O . GLY A 1 86 ? -8.303 -5.003 24.758 1.00 91.06 86 GLY A O 1
ATOM 714 N N . GLU A 1 87 ? -7.861 -5.518 22.620 1.00 93.56 87 GLU A N 1
ATOM 715 C CA . GLU A 1 87 ? -7.250 -4.223 22.297 1.00 93.56 87 GLU A CA 1
ATOM 716 C C . GLU A 1 87 ? -8.341 -3.151 22.125 1.00 93.56 87 GLU A C 1
ATOM 718 O O . GLU A 1 87 ? -9.213 -3.309 21.260 1.00 93.56 87 GLU A O 1
ATOM 723 N N . PRO A 1 88 ? -8.300 -2.043 22.890 1.00 94.44 88 PRO A N 1
ATOM 724 C CA . PRO A 1 88 ? -9.252 -0.949 22.731 1.00 94.44 88 PRO A CA 1
ATOM 725 C C . PRO A 1 88 ? -9.186 -0.340 21.329 1.00 94.44 88 PRO A C 1
ATOM 727 O O . PRO A 1 88 ? -8.101 -0.182 20.757 1.00 94.44 88 PRO A O 1
ATOM 730 N N . LEU A 1 89 ? -10.325 0.111 20.797 1.00 94.50 89 LEU A N 1
ATOM 731 C CA . LEU A 1 89 ? -10.404 0.742 19.478 1.00 94.50 89 LEU A CA 1
ATOM 732 C C . LEU A 1 89 ? -9.437 1.924 19.349 1.00 94.50 89 LEU A C 1
ATOM 734 O O . LEU A 1 89 ? -8.884 2.170 18.277 1.00 94.50 89 LEU A O 1
ATOM 738 N N . LYS A 1 90 ? -9.208 2.655 20.444 1.00 94.50 90 LYS A N 1
ATOM 739 C CA . LYS A 1 90 ? -8.250 3.765 20.498 1.00 94.50 90 LYS A CA 1
ATOM 740 C C . LYS A 1 90 ? -6.817 3.341 20.170 1.00 94.50 90 LYS A C 1
ATOM 742 O O . LYS A 1 90 ? -6.141 4.060 19.433 1.00 94.50 90 LYS A O 1
ATOM 747 N N . GLU A 1 91 ? -6.356 2.225 20.729 1.00 94.81 91 GLU A N 1
ATOM 748 C CA . GLU A 1 91 ? -4.987 1.733 20.532 1.00 94.81 91 GLU A CA 1
ATOM 749 C C . GLU A 1 91 ? -4.818 1.209 19.109 1.00 94.81 91 GLU A C 1
ATOM 751 O O . GLU A 1 91 ? -3.923 1.661 18.391 1.00 94.81 91 GLU A O 1
ATOM 756 N N . TYR A 1 92 ? -5.782 0.409 18.643 1.00 95.69 92 TYR A N 1
ATOM 757 C CA . TYR A 1 92 ? -5.822 -0.043 17.256 1.00 95.69 92 TYR A CA 1
ATOM 758 C C . TYR A 1 92 ? -5.795 1.132 16.267 1.00 95.69 92 TYR A C 1
ATOM 760 O O . TYR A 1 92 ? -5.013 1.143 15.312 1.00 95.69 92 TYR A O 1
ATOM 768 N N . LEU A 1 93 ? -6.610 2.165 16.512 1.00 94.56 93 LEU A N 1
ATOM 769 C CA . LEU A 1 93 ? -6.664 3.354 15.668 1.00 94.56 93 LEU A CA 1
ATOM 770 C C . LEU A 1 93 ? -5.330 4.111 15.642 1.00 94.56 93 LEU A C 1
ATOM 772 O O . LEU A 1 93 ? -4.927 4.591 14.582 1.00 94.56 93 LEU A O 1
ATOM 776 N N . GLN A 1 94 ? -4.633 4.216 16.777 1.00 93.69 94 GLN A N 1
ATOM 777 C CA . GLN A 1 94 ? -3.309 4.842 16.837 1.00 93.69 94 GLN A CA 1
ATOM 778 C C . GLN A 1 94 ? -2.262 4.054 16.046 1.00 93.69 94 GLN A C 1
ATOM 780 O O . GLN A 1 94 ? -1.519 4.653 15.258 1.00 93.69 94 GLN A O 1
ATOM 785 N N . SER A 1 95 ? -2.222 2.729 16.205 1.00 93.38 95 SER A N 1
ATOM 786 C CA . SER A 1 95 ? -1.311 1.863 15.451 1.00 93.38 95 SER A CA 1
ATOM 787 C C . SER A 1 95 ? -1.590 1.932 13.952 1.00 93.38 95 SER A C 1
ATOM 789 O O . SER A 1 95 ? -0.665 2.111 13.157 1.00 93.38 95 SER A O 1
ATOM 791 N N . PHE A 1 96 ? -2.865 1.884 13.558 1.00 93.31 96 PHE A N 1
ATOM 792 C CA . PHE A 1 96 ? -3.256 2.004 12.158 1.00 93.31 96 PHE A CA 1
ATOM 793 C C . PHE A 1 96 ? -2.893 3.369 11.573 1.00 93.31 96 PHE A C 1
ATOM 795 O O . PHE A 1 96 ? -2.366 3.438 10.466 1.00 93.31 96 PHE A O 1
ATOM 802 N N . ASN A 1 97 ? -3.135 4.463 12.301 1.00 91.00 97 ASN A N 1
ATOM 803 C CA . ASN A 1 97 ? -2.819 5.805 11.813 1.00 91.00 97 ASN A CA 1
ATOM 804 C C . ASN A 1 97 ? -1.307 6.003 11.636 1.00 91.00 97 ASN A C 1
ATOM 806 O O . ASN A 1 97 ? -0.876 6.554 10.628 1.00 91.00 97 ASN A O 1
ATOM 810 N N . THR A 1 98 ? -0.502 5.488 12.570 1.00 89.81 98 THR A N 1
ATOM 811 C CA . THR A 1 98 ? 0.966 5.507 12.462 1.00 89.81 98 THR A CA 1
ATOM 812 C C . THR A 1 98 ? 1.431 4.794 11.194 1.00 89.81 98 THR A C 1
ATOM 814 O O . THR A 1 98 ? 2.145 5.385 10.389 1.00 89.81 98 THR A O 1
ATOM 817 N N . ALA A 1 99 ? 0.946 3.573 10.951 1.00 88.56 99 ALA A N 1
ATOM 818 C CA . ALA A 1 99 ? 1.263 2.839 9.727 1.00 88.56 99 ALA A CA 1
ATOM 819 C C . ALA A 1 99 ? 0.747 3.564 8.468 1.00 88.56 99 ALA A C 1
ATOM 821 O O . ALA A 1 99 ? 1.424 3.619 7.446 1.00 88.56 99 ALA A O 1
ATOM 822 N N . ALA A 1 100 ? -0.432 4.189 8.533 1.00 86.69 100 ALA A N 1
ATOM 823 C CA . ALA A 1 100 ? -1.030 4.904 7.408 1.00 86.69 100 ALA A CA 1
ATOM 824 C C . ALA A 1 100 ? -0.261 6.168 6.988 1.00 86.69 100 ALA A C 1
ATOM 826 O O . ALA A 1 100 ? -0.411 6.590 5.834 1.00 86.69 100 ALA A O 1
ATOM 827 N N . LEU A 1 101 ? 0.547 6.760 7.876 1.00 84.06 101 LEU A N 1
ATOM 828 C CA . LEU A 1 101 ? 1.460 7.865 7.552 1.00 84.06 101 LEU A CA 1
ATOM 829 C C . LEU A 1 101 ? 2.658 7.394 6.720 1.00 84.06 101 LEU A C 1
ATOM 831 O O . LEU A 1 101 ? 3.109 8.116 5.834 1.00 84.06 101 LEU A O 1
ATOM 835 N N . GLU A 1 102 ? 3.124 6.165 6.941 1.00 80.69 102 GLU A N 1
ATOM 836 C CA . GLU A 1 102 ? 4.198 5.548 6.150 1.00 80.69 102 GLU A CA 1
ATOM 837 C C . GLU A 1 102 ? 3.726 5.137 4.743 1.00 80.69 102 GLU A C 1
ATOM 839 O O . GLU A 1 102 ? 4.531 4.834 3.859 1.00 80.69 102 GLU A O 1
ATOM 844 N N . VAL A 1 103 ? 2.408 5.196 4.508 1.00 78.38 103 VAL A N 1
ATOM 845 C CA . VAL A 1 103 ? 1.737 4.837 3.254 1.00 78.38 103 VAL A CA 1
ATOM 846 C C . VAL A 1 103 ? 0.994 6.046 2.656 1.00 78.38 103 VAL A C 1
ATOM 848 O O . VAL A 1 103 ? -0.242 6.073 2.593 1.00 78.38 103 VAL A O 1
ATOM 851 N N . PRO A 1 104 ? 1.694 7.092 2.184 1.00 70.81 104 PRO A N 1
ATOM 852 C CA . PRO A 1 104 ? 1.034 8.270 1.615 1.00 70.81 104 PRO A CA 1
ATOM 853 C C . PRO A 1 104 ? 0.330 7.974 0.281 1.00 70.81 104 PRO A C 1
ATOM 855 O O . PRO A 1 104 ? -0.557 8.718 -0.120 1.00 70.81 104 PRO A O 1
ATOM 858 N N . LEU A 1 105 ? 0.708 6.883 -0.392 1.00 76.38 105 LEU A N 1
ATOM 859 C CA . LEU A 1 105 ? 0.235 6.545 -1.734 1.00 76.38 105 LEU A CA 1
ATOM 860 C C . LEU A 1 105 ? -1.069 5.731 -1.761 1.00 76.38 105 LEU A C 1
ATOM 862 O O . LEU A 1 105 ? -1.697 5.659 -2.814 1.00 76.38 105 LEU A O 1
ATOM 866 N N . ALA A 1 106 ? -1.490 5.125 -0.644 1.00 80.00 106 ALA A N 1
ATOM 867 C CA . ALA A 1 106 ? -2.791 4.455 -0.598 1.00 80.00 106 ALA A CA 1
ATOM 868 C C . ALA A 1 106 ? -3.915 5.494 -0.584 1.00 80.00 106 ALA A C 1
ATOM 870 O O . ALA A 1 106 ? -3.864 6.471 0.173 1.00 80.00 106 ALA A O 1
ATOM 871 N N . THR A 1 107 ? -4.954 5.260 -1.387 1.00 86.19 107 THR A N 1
ATOM 872 C CA . THR A 1 107 ? -6.122 6.143 -1.404 1.00 86.19 107 THR A CA 1
ATOM 873 C C . THR A 1 107 ? -6.877 6.071 -0.077 1.00 86.19 107 THR A C 1
ATOM 875 O O . THR A 1 107 ? -6.727 5.136 0.716 1.00 86.19 107 THR A O 1
ATOM 878 N N . GLN A 1 108 ? -7.710 7.075 0.180 1.00 88.69 108 GLN A N 1
ATOM 879 C CA . GLN A 1 108 ? -8.505 7.150 1.405 1.00 88.69 108 GLN A CA 1
ATOM 880 C C . GLN A 1 108 ? -9.464 5.956 1.522 1.00 88.69 108 GLN A C 1
ATOM 882 O O . GLN A 1 108 ? -9.624 5.389 2.600 1.00 88.69 108 GLN A O 1
ATOM 887 N N . GLU A 1 109 ? -10.037 5.531 0.399 1.00 88.00 109 GLU A N 1
ATOM 888 C CA . GLU A 1 109 ? -10.949 4.394 0.296 1.00 88.00 109 GLU A CA 1
ATOM 889 C C . GLU A 1 109 ? -10.233 3.080 0.623 1.00 88.00 109 GLU A C 1
ATOM 891 O O . GLU A 1 109 ? -10.762 2.260 1.376 1.00 88.00 109 GLU A O 1
ATOM 896 N N . VAL A 1 110 ? -9.005 2.905 0.119 1.00 86.44 110 VAL A N 1
ATOM 897 C CA . VAL A 1 110 ? -8.163 1.743 0.434 1.00 86.44 110 VAL A CA 1
ATOM 898 C C . VAL A 1 110 ? -7.848 1.713 1.928 1.00 86.44 110 VAL A C 1
ATOM 900 O O . VAL A 1 110 ? -8.073 0.692 2.573 1.00 86.44 110 VAL A O 1
ATOM 903 N N . LYS A 1 111 ? -7.428 2.839 2.520 1.00 89.50 111 LYS A N 1
ATOM 904 C CA . LYS A 1 111 ? -7.149 2.923 3.967 1.00 89.50 111 LYS A CA 1
ATOM 905 C C . LYS A 1 111 ? -8.372 2.558 4.810 1.00 89.50 111 LYS A C 1
ATOM 907 O O . LYS A 1 111 ? -8.243 1.791 5.760 1.00 89.50 111 LYS A O 1
ATOM 912 N N . VAL A 1 112 ? -9.559 3.052 4.452 1.00 91.81 112 VAL A N 1
ATOM 913 C CA . VAL A 1 112 ? -10.802 2.708 5.162 1.00 91.81 112 VAL A CA 1
ATOM 914 C C . VAL A 1 112 ? -11.152 1.225 5.010 1.00 91.81 112 VAL A C 1
ATOM 916 O O . VAL A 1 112 ? -11.539 0.593 5.992 1.00 91.81 112 VAL A O 1
ATOM 919 N N . SER A 1 113 ? -10.998 0.654 3.812 1.00 90.00 113 SER A N 1
ATOM 920 C CA . 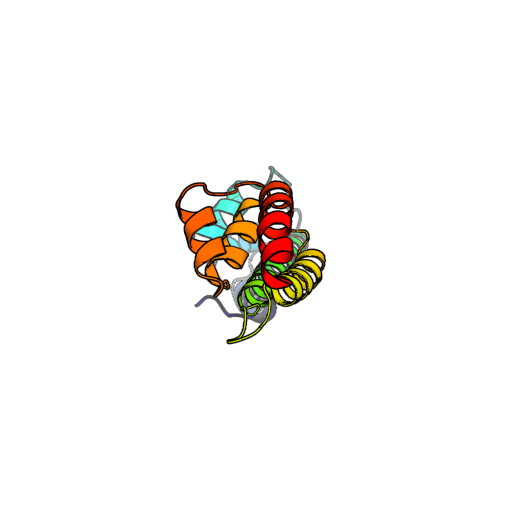SER A 1 113 ? -11.259 -0.770 3.581 1.00 90.00 113 SER A CA 1
ATOM 921 C C . SER A 1 113 ? -10.328 -1.660 4.407 1.00 90.00 113 SER A C 1
ATOM 923 O O . SER A 1 113 ? -10.797 -2.575 5.082 1.00 90.00 113 SER A O 1
ATOM 925 N N . ILE A 1 114 ? -9.023 -1.368 4.412 1.00 91.69 114 ILE A N 1
ATOM 926 C CA . ILE A 1 114 ? -8.034 -2.148 5.168 1.00 91.69 114 ILE A CA 1
ATOM 927 C C . ILE A 1 114 ? -8.280 -2.027 6.676 1.00 91.69 114 ILE A C 1
ATOM 929 O O . ILE A 1 114 ? -8.214 -3.036 7.377 1.00 91.69 114 ILE A O 1
ATOM 933 N N . PHE A 1 115 ? -8.612 -0.825 7.161 1.00 93.44 115 PHE A N 1
ATOM 934 C CA . PHE A 1 115 ? -8.986 -0.602 8.558 1.00 93.44 115 PHE A CA 1
ATOM 935 C C . PHE A 1 115 ? -10.187 -1.470 8.954 1.00 93.44 115 PHE A C 1
ATOM 937 O O . PHE A 1 115 ? -10.139 -2.198 9.937 1.00 93.44 115 PHE A O 1
ATOM 944 N N . ALA A 1 116 ? -11.264 -1.443 8.162 1.00 92.94 116 ALA A N 1
ATOM 945 C CA . ALA A 1 116 ? -12.469 -2.213 8.462 1.00 92.94 116 ALA A CA 1
ATOM 946 C C . ALA A 1 116 ? -12.223 -3.732 8.439 1.00 92.94 116 ALA A C 1
ATOM 948 O O . ALA A 1 116 ? -12.820 -4.453 9.230 1.00 92.94 116 ALA A O 1
ATOM 949 N N . GLN A 1 117 ? -11.332 -4.217 7.568 1.00 91.81 117 GLN A N 1
ATOM 950 C CA . GLN A 1 117 ? -10.935 -5.630 7.518 1.00 91.81 117 GLN A CA 1
ATOM 951 C C . GLN A 1 117 ? -10.113 -6.076 8.732 1.00 91.81 117 GLN A C 1
ATOM 953 O O . GLN A 1 117 ? -10.063 -7.268 9.024 1.00 91.81 117 GLN A O 1
ATOM 958 N N . GLY A 1 118 ? -9.422 -5.149 9.397 1.00 92.69 118 GLY A N 1
ATOM 959 C CA . GLY A 1 118 ? -8.626 -5.445 10.581 1.00 92.69 118 GLY A CA 1
ATOM 960 C C . GLY A 1 118 ? -9.340 -5.217 11.903 1.00 92.69 118 GLY A C 1
ATOM 961 O O . GLY A 1 118 ? -8.722 -5.424 12.940 1.00 92.69 118 GLY A O 1
ATOM 962 N N . LEU A 1 119 ? -10.596 -4.783 11.868 1.00 95.25 119 LEU A N 1
ATOM 963 C CA . LEU A 1 119 ? -11.360 -4.371 13.034 1.00 95.25 119 LEU A CA 1
ATOM 964 C C . LEU A 1 119 ? -12.029 -5.573 13.721 1.00 95.25 119 LEU A C 1
ATOM 966 O O . LEU A 1 119 ? -12.688 -6.371 13.056 1.00 95.25 119 LEU A O 1
ATOM 970 N N . LEU A 1 120 ? -11.905 -5.659 15.047 1.00 95.06 120 LEU A N 1
ATOM 971 C CA . LEU A 1 120 ? -12.596 -6.642 15.894 1.00 95.06 120 LEU A CA 1
ATOM 972 C C . LEU A 1 120 ? -13.705 -6.025 16.758 1.00 95.06 120 LEU A C 1
ATOM 974 O O . LEU A 1 120 ? -14.586 -6.752 17.207 1.00 95.06 120 LEU A O 1
ATOM 978 N N . ASP A 1 121 ? -13.702 -4.706 16.973 1.00 93.44 121 ASP A N 1
ATOM 979 C CA . ASP A 1 121 ? -14.807 -4.002 17.633 1.00 93.44 121 ASP A CA 1
ATOM 980 C C . ASP A 1 121 ? -16.100 -4.176 16.819 1.00 93.44 121 ASP A C 1
ATOM 982 O O . ASP A 1 121 ? -16.304 -3.542 15.776 1.00 93.44 121 ASP A O 1
ATOM 986 N N . GLU A 1 122 ? -16.979 -5.061 17.292 1.00 90.94 122 GLU A N 1
ATOM 987 C CA . GLU A 1 122 ? -18.204 -5.421 16.585 1.00 90.94 122 GLU A CA 1
ATOM 988 C C . GLU A 1 122 ? -19.174 -4.249 16.428 1.00 90.94 122 GLU A C 1
ATOM 990 O O . GLU A 1 122 ? -19.861 -4.144 15.408 1.00 90.94 122 GLU A O 1
ATOM 995 N N . ASP A 1 123 ? -19.278 -3.382 17.431 1.00 92.38 123 ASP A N 1
ATOM 996 C CA . ASP A 1 123 ? -20.239 -2.283 17.428 1.00 92.38 123 ASP A CA 1
ATOM 997 C C . ASP A 1 123 ? -19.815 -1.202 16.440 1.00 92.38 123 ASP A C 1
ATOM 999 O O . ASP A 1 123 ? -20.644 -0.655 15.692 1.00 92.38 123 ASP A O 1
ATOM 1003 N N . PHE A 1 124 ? -18.515 -0.922 16.383 1.00 94.19 124 PHE A N 1
ATOM 1004 C CA . PHE A 1 124 ? -17.956 -0.033 15.387 1.00 94.19 124 PHE A CA 1
ATOM 1005 C C . PHE A 1 124 ? -17.989 -0.665 13.993 1.00 94.19 124 PHE A C 1
ATOM 1007 O O . PHE A 1 124 ? -18.409 0.001 13.040 1.00 94.19 124 PHE A O 1
ATOM 1014 N N . PHE A 1 125 ? -17.681 -1.957 13.858 1.00 92.88 125 PHE A N 1
ATOM 1015 C CA . PHE A 1 125 ? -17.789 -2.679 12.589 1.00 92.88 125 PHE A CA 1
ATOM 1016 C C . PHE A 1 125 ? -19.217 -2.631 12.031 1.00 92.88 125 PHE A C 1
ATOM 1018 O O . PHE A 1 125 ? -19.428 -2.217 10.888 1.00 92.88 125 PHE A O 1
ATOM 1025 N N . LYS A 1 126 ? -20.230 -2.939 12.854 1.00 93.00 126 LYS A N 1
ATOM 1026 C CA . LYS A 1 126 ? -21.657 -2.836 12.488 1.00 93.00 126 LYS A CA 1
ATOM 1027 C C . LYS A 1 126 ? -22.022 -1.415 12.045 1.00 93.00 126 LYS A C 1
ATOM 1029 O O . LYS A 1 126 ? -22.819 -1.238 11.121 1.00 93.00 126 LYS A O 1
ATOM 1034 N N . SER A 1 127 ? -2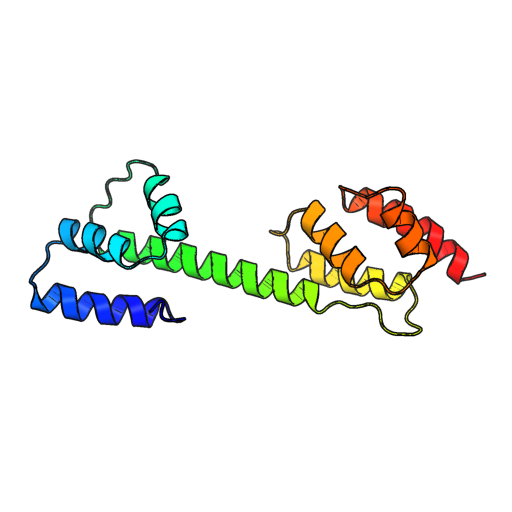1.438 -0.390 12.667 1.00 94.19 127 SER A N 1
ATOM 1035 C CA . SER A 1 127 ? -21.609 1.014 12.268 1.00 94.19 127 SER A CA 1
ATOM 1036 C C . SER A 1 127 ? -21.067 1.303 10.869 1.00 94.19 127 SER A C 1
ATOM 1038 O O . SER A 1 127 ? -21.716 1.990 10.073 1.00 94.19 127 SER A O 1
ATOM 1040 N N . LEU A 1 128 ? -19.873 0.790 10.563 1.00 92.44 128 LEU A N 1
ATOM 1041 C CA . LEU A 1 128 ? -19.232 0.947 9.260 1.00 92.44 128 LEU A CA 1
ATOM 1042 C C . LEU A 1 128 ? -19.975 0.167 8.175 1.00 92.44 128 LEU A C 1
ATOM 1044 O O . LEU A 1 128 ? -20.199 0.718 7.102 1.00 92.44 128 LEU A O 1
ATOM 1048 N N . ALA A 1 129 ? -20.447 -1.043 8.481 1.00 89.44 129 ALA A N 1
ATOM 1049 C CA . ALA A 1 129 ? -21.247 -1.849 7.564 1.00 89.44 129 ALA A CA 1
ATOM 1050 C C . ALA A 1 129 ? -22.579 -1.165 7.202 1.00 89.44 129 ALA A C 1
ATOM 1052 O O . ALA A 1 129 ? -22.964 -1.129 6.036 1.00 89.44 129 ALA A O 1
ATOM 1053 N N . LYS A 1 130 ? -23.264 -0.558 8.184 1.00 92.50 130 LYS A N 1
ATOM 1054 C CA . LYS A 1 130 ? -24.518 0.186 7.954 1.00 92.50 130 LYS A CA 1
ATOM 1055 C C . LYS A 1 130 ? -24.315 1.465 7.146 1.00 92.50 130 LYS A C 1
ATOM 1057 O O . LYS A 1 130 ? -25.184 1.848 6.368 1.00 92.50 130 LYS A O 1
ATOM 1062 N N . LYS A 1 131 ? -23.205 2.171 7.372 1.00 91.81 131 LYS A N 1
ATOM 1063 C CA . LYS A 1 131 ? -22.895 3.427 6.683 1.00 91.81 131 LYS A CA 1
ATOM 1064 C C . LYS A 1 131 ? -21.408 3.481 6.339 1.00 91.81 131 LYS A C 1
ATOM 1066 O O . LYS A 1 131 ? -20.648 4.043 7.137 1.00 91.81 131 LYS A O 1
ATOM 1071 N N . PRO A 1 132 ? -20.994 2.967 5.172 1.00 88.94 132 PRO A N 1
ATOM 1072 C CA . PRO A 1 132 ? -19.594 2.973 4.771 1.00 88.94 132 PRO A CA 1
ATOM 1073 C C . PRO A 1 132 ? -18.998 4.380 4.837 1.00 88.94 132 PRO A C 1
ATOM 1075 O O . PRO A 1 132 ? -19.638 5.366 4.459 1.00 88.94 132 PRO A O 1
ATOM 1078 N N . ALA A 1 133 ? -17.783 4.490 5.367 1.00 89.50 133 ALA A N 1
ATOM 1079 C CA . ALA A 1 133 ? -16.992 5.704 5.236 1.00 89.50 133 ALA A CA 1
ATOM 1080 C C . ALA A 1 133 ? -16.171 5.604 3.943 1.00 89.50 133 ALA A C 1
ATOM 1082 O O . ALA A 1 133 ? -15.602 4.560 3.652 1.00 89.50 133 ALA A O 1
ATOM 1083 N N . THR A 1 134 ? -16.124 6.677 3.160 1.00 86.56 134 THR A N 1
ATOM 1084 C CA . THR A 1 134 ? -15.286 6.756 1.949 1.00 86.56 134 THR A CA 1
ATOM 1085 C C . THR A 1 134 ? -14.045 7.617 2.160 1.00 86.56 134 THR A C 1
ATOM 1087 O O . THR A 1 134 ? -13.074 7.498 1.427 1.00 86.56 134 THR A O 1
ATOM 1090 N N . LYS A 1 135 ? -14.051 8.460 3.199 1.00 90.25 135 LYS A N 1
ATOM 1091 C CA . LYS A 1 135 ? -12.930 9.320 3.591 1.00 90.25 135 LYS A CA 1
ATOM 1092 C C . LYS A 1 135 ? -12.410 8.912 4.960 1.00 90.25 135 LYS A C 1
ATOM 1094 O O . LYS A 1 135 ? -13.211 8.623 5.853 1.00 90.25 135 LYS A O 1
ATOM 1099 N N . PHE A 1 136 ? -11.094 8.965 5.144 1.00 88.38 136 PHE A N 1
ATOM 1100 C CA . PHE A 1 136 ? -10.468 8.600 6.411 1.00 88.38 136 PHE A CA 1
ATOM 1101 C C . PHE A 1 136 ? -10.878 9.551 7.545 1.00 88.38 136 PHE A C 1
ATOM 1103 O O . PHE A 1 136 ? -11.224 9.087 8.622 1.00 88.38 136 PHE A O 1
ATOM 1110 N N . ASP A 1 137 ? -11.023 10.855 7.296 1.00 88.88 137 ASP A N 1
ATOM 1111 C CA . ASP A 1 137 ? -11.499 11.799 8.326 1.00 88.88 137 ASP A CA 1
ATOM 1112 C C . ASP A 1 137 ? -12.895 11.447 8.865 1.00 88.88 137 ASP A C 1
ATOM 1114 O O . ASP A 1 137 ? -13.177 11.571 10.058 1.00 88.88 137 ASP A O 1
ATOM 1118 N N . ALA A 1 138 ? -13.781 10.955 7.993 1.00 91.75 138 ALA A N 1
ATOM 1119 C CA . ALA A 1 138 ? -15.117 10.521 8.390 1.00 91.75 138 ALA A CA 1
ATOM 1120 C C . ALA A 1 138 ? -15.081 9.234 9.232 1.00 91.75 138 ALA A C 1
ATOM 1122 O O . ALA A 1 138 ? -15.940 9.052 10.101 1.00 91.75 138 ALA A O 1
ATOM 1123 N N . LEU A 1 139 ? -14.100 8.357 8.986 1.00 93.56 139 LEU A N 1
ATOM 1124 C CA . LEU A 1 139 ? -13.804 7.202 9.834 1.00 93.56 139 LEU A CA 1
ATOM 1125 C C . LEU A 1 139 ? -13.327 7.678 11.215 1.00 93.56 139 LEU A C 1
ATOM 1127 O O . LEU A 1 139 ? -13.926 7.282 12.213 1.00 93.56 139 LEU A O 1
ATOM 1131 N N . LEU A 1 140 ? -12.335 8.575 11.274 1.00 92.00 140 LEU A N 1
ATOM 1132 C CA . LEU A 1 140 ? -11.764 9.105 12.522 1.00 92.00 140 LEU A CA 1
ATOM 1133 C C . LEU A 1 140 ? -12.821 9.785 13.400 1.00 92.00 140 LEU A C 1
ATOM 1135 O O . LEU A 1 140 ? -12.971 9.459 14.579 1.00 92.00 140 LEU A O 1
ATOM 1139 N N . ALA A 1 141 ? -13.616 10.683 12.813 1.00 92.12 141 ALA A N 1
ATOM 1140 C CA . ALA A 1 141 ? -14.688 11.383 13.516 1.00 92.12 141 ALA A CA 1
ATOM 1141 C C . ALA A 1 141 ? -15.748 10.422 14.074 1.00 92.12 141 ALA A C 1
ATOM 1143 O O . ALA A 1 141 ? -16.392 10.706 15.087 1.00 92.12 141 ALA A O 1
ATOM 1144 N N . ARG A 1 142 ? -15.959 9.281 13.409 1.00 94.31 142 ARG A N 1
ATOM 1145 C CA . ARG A 1 142 ? -16.873 8.253 13.895 1.00 94.31 142 ARG A CA 1
ATOM 1146 C C . ARG A 1 142 ? -16.231 7.413 14.990 1.00 94.31 142 ARG A C 1
ATOM 1148 O O . ARG A 1 142 ? -16.876 7.244 16.017 1.00 94.31 142 ARG A O 1
ATOM 1155 N N . ALA A 1 143 ? -14.995 6.956 14.804 1.00 93.06 143 ALA A N 1
ATOM 1156 C CA . ALA A 1 143 ? -14.251 6.181 15.794 1.00 93.06 143 ALA A CA 1
ATOM 1157 C C . ALA A 1 143 ? -14.173 6.922 17.136 1.00 93.06 143 ALA A C 1
ATOM 1159 O O . ALA A 1 143 ? -14.451 6.335 18.175 1.00 93.06 143 ALA A O 1
ATOM 1160 N N . ALA A 1 144 ? -13.954 8.242 17.115 1.00 92.25 144 ALA A N 1
ATOM 1161 C CA . ALA A 1 144 ? -13.961 9.078 18.317 1.00 92.25 144 ALA A CA 1
ATOM 1162 C C . ALA A 1 144 ? -15.253 8.946 19.152 1.00 92.25 144 ALA A C 1
ATOM 1164 O O . ALA A 1 144 ? -15.210 8.963 20.380 1.00 92.25 144 ALA A O 1
ATOM 1165 N N . LYS A 1 145 ? -16.418 8.761 18.512 1.00 91.75 145 LYS A N 1
ATOM 1166 C CA . LYS A 1 145 ? -17.701 8.568 19.215 1.00 91.75 145 LYS A CA 1
ATOM 1167 C C . LYS A 1 145 ? -17.809 7.210 19.907 1.00 91.75 145 LYS A C 1
ATOM 1169 O O . LYS A 1 145 ? -18.595 7.098 20.844 1.00 91.75 145 LYS A O 1
ATOM 1174 N N . TYR A 1 146 ? -17.094 6.201 19.415 1.00 91.69 146 TYR A N 1
ATOM 1175 C CA . TYR A 1 146 ? -17.070 4.850 19.977 1.00 91.69 146 TYR A CA 1
ATOM 1176 C C . TYR A 1 146 ? -16.007 4.744 21.069 1.00 91.69 146 TYR A C 1
ATOM 1178 O O . TYR A 1 146 ? -16.332 4.314 22.166 1.00 91.69 146 TYR A O 1
ATOM 1186 N N . ILE A 1 147 ? -14.818 5.308 20.844 1.00 91.88 147 ILE A N 1
ATOM 1187 C CA . ILE A 1 147 ? -13.748 5.408 21.850 1.00 91.88 147 ILE A CA 1
ATOM 1188 C C . ILE A 1 147 ? -14.240 6.093 23.134 1.00 91.88 147 ILE A C 1
ATOM 1190 O O . ILE A 1 147 ? -13.982 5.632 24.241 1.00 91.88 147 ILE A O 1
ATOM 1194 N N . ASN A 1 148 ? -15.028 7.166 23.012 1.00 87.25 148 ASN A N 1
ATOM 1195 C CA . ASN A 1 148 ? -15.599 7.856 24.176 1.00 87.25 148 ASN A CA 1
ATOM 1196 C C . ASN A 1 148 ? -16.628 7.016 24.963 1.00 87.25 148 ASN A C 1
ATOM 1198 O O . ASN A 1 148 ? -17.034 7.423 26.052 1.00 87.25 148 ASN A O 1
ATOM 1202 N N . LYS A 1 149 ? -17.100 5.894 24.406 1.00 82.38 149 LYS A N 1
ATOM 1203 C CA . LYS A 1 149 ? -17.991 4.941 25.080 1.00 82.38 149 LYS A CA 1
ATOM 1204 C C . LYS A 1 149 ? -17.232 3.785 25.728 1.00 82.38 149 LYS A C 1
ATOM 1206 O O . LYS A 1 149 ? -17.749 3.256 26.697 1.00 82.38 149 LYS A O 1
ATOM 1211 N N . GLU A 1 150 ? -16.045 3.428 25.232 1.00 77.50 150 GLU A N 1
ATOM 1212 C CA . GLU A 1 150 ? -15.207 2.350 25.789 1.00 77.50 150 GLU A CA 1
ATOM 1213 C C . GLU A 1 150 ? -14.689 2.664 27.203 1.00 77.50 150 GLU A C 1
ATOM 1215 O O . GLU A 1 150 ? -14.458 1.761 27.995 1.00 77.50 150 GLU A O 1
ATOM 1220 N N . GLY A 1 151 ? -14.489 3.947 27.525 1.00 59.69 151 GLY A N 1
ATOM 1221 C CA . GLY A 1 151 ? -13.984 4.403 28.827 1.00 59.69 151 GLY A CA 1
ATOM 1222 C C . GLY A 1 151 ? -15.057 4.680 29.888 1.00 59.69 151 GLY A C 1
ATOM 1223 O O . GLY A 1 151 ? -14.783 5.445 30.813 1.00 59.69 151 GLY A O 1
ATOM 1224 N N . LYS A 1 152 ? -16.275 4.153 29.723 1.00 47.31 152 LYS A N 1
ATOM 1225 C CA . LYS A 1 152 ? -17.385 4.252 30.686 1.00 47.31 152 LYS A CA 1
ATOM 1226 C C . LYS A 1 152 ? -17.723 2.886 31.254 1.00 47.31 152 LYS A C 1
ATOM 1228 O O . LYS A 1 152 ? -18.045 2.854 32.459 1.00 47.31 152 LYS A O 1
#

pLDDT: mean 82.69, std 11.7, range [34.12, 96.38]

Organism: NCBI:txid2727404